Protein AF-A0A8H6GKC4-F1 (afdb_monomer)

Secondary structure (DSSP, 8-state):
---HHHHTSSSHHHHHHHHHHHHHHHHHHHHHHT---GGGTTHHHHTT-TTHHHHHHTSPPP--TTS---HHHHHHHHHHHHHTTHHHHHHHSS-GGGTTTTTPPPPHHHHHHHHHTTTTTPPPHHHHHHHHHHHHHT----SS--

Foldseek 3Di:
DPLVVLLQDLAVVSLVVSLVVLVVLQVVLCVVVVHHQPCPVVLVVLLADLLVLLVLVVDDFDAPPVRHDDPNSNSSSVSSNSSNSNNNSVVPSHNLLCCLLVVHDDDPVSVVVCVVSVSPNRDDNVLSVVSVVCVVVVHDDDSDDD

Radius of gyration: 17.41 Å; Cα contacts (8 Å, |Δi|>4): 158; chains: 1; bounding box: 44×29×44 Å

Nearest PDB structures (foldseek):
  6ijc-assembly1_B  TM=2.016E-01  e=7.537E+00  Roseovarius nubinhibens ISM

pLDDT: mean 94.36, std 6.92, range [46.81, 98.5]

InterPro domains:
  IPR010323 Protein of unknown function DUF924 [PF06041] (4-116)
  IPR011990 Tetratricopeptide-like helical domain superfamily [G3DSA:1.25.40.10] (1-122)
  IPR011990 Tetratricopeptide-like helical domain superfamily [SSF48452] (2-116)

Sequence (146 aa):
MWAAPFLHAEDLGSQEIGLELSNDLRQAVEEYMGTKDPHRESRDTTLKDDLLFIREVVKSPPKDDEGAISMAAWTYWWCMILDAHWPIIARFGRYPYRNAAFGRPSTKEEEKWLDDINHFSEASPEIAKRIQEDVEKSWWTPLEES

Organism: NCBI:txid100902

Mean predicted aligned error: 3.74 Å

Structure (mmCIF, N/CA/C/O backbone):
data_AF-A0A8H6GKC4-F1
#
_entry.id   AF-A0A8H6GKC4-F1
#
loop_
_atom_site.group_PDB
_atom_site.id
_atom_site.type_symbol
_atom_site.label_atom_id
_atom_site.label_alt_id
_atom_site.label_comp_id
_atom_site.label_asym_id
_atom_site.label_entity_id
_atom_site.label_seq_id
_atom_site.pdbx_PDB_ins_code
_atom_site.Cartn_x
_atom_site.Cartn_y
_atom_site.Cartn_z
_atom_site.occupancy
_atom_site.B_iso_or_equiv
_atom_site.auth_seq_id
_atom_site.auth_comp_id
_atom_site.auth_asym_id
_atom_site.auth_atom_id
_atom_site.pdbx_PDB_model_num
ATOM 1 N N . MET A 1 1 ? 0.931 -9.652 13.937 1.00 59.97 1 MET A N 1
ATOM 2 C CA . MET A 1 1 ? 0.368 -10.044 12.627 1.00 59.97 1 MET A CA 1
ATOM 3 C C . MET A 1 1 ? 1.402 -9.786 11.545 1.00 59.97 1 MET A C 1
ATOM 5 O O . MET A 1 1 ? 2.016 -8.730 11.577 1.00 59.97 1 MET A O 1
ATOM 9 N N . TRP A 1 2 ? 1.592 -10.724 10.615 1.00 82.06 2 TRP A N 1
ATOM 10 C CA . TRP A 1 2 ? 2.590 -10.648 9.538 1.00 82.06 2 TRP A CA 1
ATOM 11 C C . TRP A 1 2 ? 1.912 -10.522 8.158 1.00 82.06 2 TRP A C 1
ATOM 13 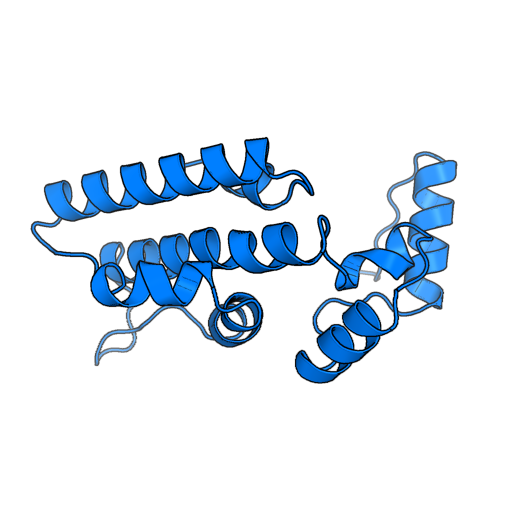O O . TRP A 1 2 ? 2.108 -11.368 7.297 1.00 82.06 2 TRP A O 1
ATOM 23 N N . ALA A 1 3 ? 1.069 -9.500 7.958 1.00 91.19 3 ALA A N 1
ATOM 24 C CA . ALA A 1 3 ? 0.313 -9.315 6.706 1.00 91.19 3 ALA A CA 1
ATOM 25 C C . ALA A 1 3 ? 1.116 -8.607 5.594 1.00 91.19 3 ALA A C 1
ATOM 27 O O . ALA A 1 3 ? 0.826 -8.772 4.412 1.00 91.19 3 ALA A O 1
ATOM 28 N N . ALA A 1 4 ? 2.150 -7.843 5.963 1.00 90.56 4 ALA A N 1
ATOM 29 C CA . ALA A 1 4 ? 2.913 -7.018 5.026 1.00 90.56 4 ALA A CA 1
ATOM 30 C C . ALA A 1 4 ? 3.539 -7.789 3.842 1.00 90.56 4 ALA A C 1
ATOM 32 O O . ALA A 1 4 ? 3.466 -7.275 2.730 1.00 90.56 4 ALA A O 1
ATOM 33 N N . PRO A 1 5 ? 4.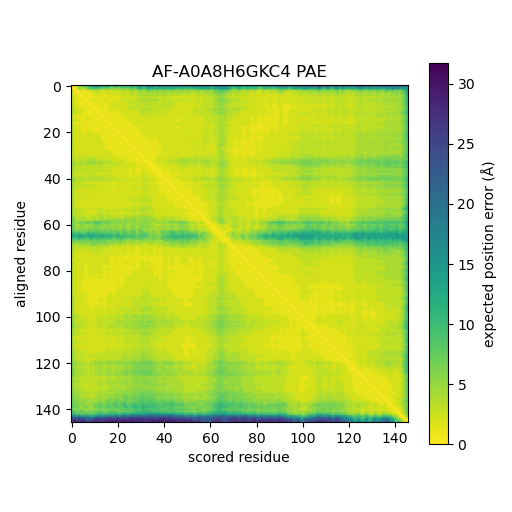108 -9.005 4.000 1.00 95.31 5 PRO A N 1
ATOM 34 C CA . PRO A 1 5 ? 4.653 -9.745 2.859 1.00 95.31 5 PRO A CA 1
ATOM 35 C C . PRO A 1 5 ? 3.611 -10.030 1.773 1.00 95.31 5 PRO A C 1
ATOM 37 O O . PRO A 1 5 ? 3.910 -9.875 0.593 1.00 95.31 5 PRO A O 1
ATOM 40 N N . PHE A 1 6 ? 2.387 -10.383 2.175 1.00 96.62 6 PHE A N 1
ATOM 41 C CA . PHE A 1 6 ? 1.289 -10.671 1.255 1.00 96.62 6 PHE A CA 1
ATOM 42 C C . PHE A 1 6 ? 0.838 -9.413 0.509 1.00 96.62 6 PHE A C 1
ATOM 44 O O . PHE A 1 6 ? 0.691 -9.429 -0.708 1.00 96.62 6 PHE A O 1
ATOM 51 N N . LEU A 1 7 ? 0.710 -8.291 1.220 1.00 93.31 7 LEU A N 1
ATOM 52 C CA . LEU A 1 7 ? 0.292 -7.029 0.610 1.00 93.31 7 LEU A CA 1
ATOM 53 C C . LEU A 1 7 ? 1.396 -6.354 -0.209 1.00 93.31 7 LEU A C 1
ATOM 55 O O . LEU A 1 7 ? 1.108 -5.529 -1.068 1.00 93.31 7 LEU A O 1
ATOM 59 N N . HIS A 1 8 ? 2.662 -6.712 -0.015 1.00 94.31 8 HIS A N 1
ATOM 60 C CA . HIS A 1 8 ? 3.758 -6.226 -0.855 1.00 94.31 8 HIS A CA 1
ATOM 61 C C . HIS A 1 8 ? 4.020 -7.090 -2.095 1.00 94.31 8 HIS A C 1
ATOM 63 O O . HIS A 1 8 ? 4.838 -6.684 -2.932 1.00 94.31 8 HIS A O 1
ATOM 69 N N . ALA A 1 9 ? 3.347 -8.238 -2.214 1.00 97.00 9 ALA A N 1
ATOM 70 C CA . ALA A 1 9 ? 3.359 -9.068 -3.408 1.00 97.00 9 ALA A CA 1
ATOM 71 C C . ALA A 1 9 ? 2.453 -8.470 -4.499 1.00 97.00 9 ALA A C 1
ATOM 73 O O . ALA A 1 9 ? 1.384 -7.926 -4.222 1.00 97.00 9 ALA A O 1
ATOM 74 N N . GLU A 1 10 ? 2.900 -8.560 -5.750 1.00 97.56 10 GLU A N 1
ATOM 75 C CA . GLU A 1 10 ? 2.196 -8.040 -6.929 1.00 97.56 10 GLU A CA 1
ATOM 76 C C . GLU A 1 10 ? 1.293 -9.124 -7.548 1.00 97.56 10 GLU A C 1
ATOM 78 O O . GLU A 1 10 ? 1.414 -9.460 -8.723 1.00 97.56 10 GLU A O 1
ATOM 83 N N . ASP A 1 11 ? 0.417 -9.721 -6.735 1.00 97.88 11 ASP A N 1
ATOM 84 C CA . ASP A 1 11 ? -0.559 -10.722 -7.173 1.00 97.88 11 ASP A CA 1
ATOM 85 C C . ASP A 1 11 ? -1.830 -10.689 -6.313 1.00 97.88 11 ASP A C 1
ATOM 87 O O . ASP A 1 11 ? -1.769 -10.436 -5.113 1.00 97.88 11 ASP A O 1
ATOM 91 N N . LEU A 1 12 ? -2.991 -10.955 -6.917 1.00 97.75 12 LEU A N 1
ATOM 92 C CA . LEU A 1 12 ? -4.277 -10.833 -6.221 1.00 97.75 12 LEU A CA 1
ATOM 93 C C . LEU A 1 12 ? -4.484 -11.876 -5.121 1.00 97.75 12 LEU A C 1
ATOM 95 O O . LEU A 1 12 ? -5.090 -11.546 -4.108 1.00 97.75 12 LEU A O 1
ATOM 99 N N . GLY A 1 13 ? -3.962 -13.095 -5.275 1.00 97.88 13 GLY A N 1
ATOM 100 C CA . GLY A 1 13 ? -4.151 -14.148 -4.273 1.00 97.88 13 GLY A CA 1
ATOM 101 C C . GLY A 1 13 ? -3.487 -13.790 -2.942 1.00 97.88 13 GLY A C 1
ATOM 102 O O . GLY A 1 13 ? -4.087 -13.931 -1.878 1.00 97.88 13 GLY A O 1
ATOM 103 N N . SER A 1 14 ? -2.275 -13.239 -2.992 1.00 97.75 14 SER A N 1
ATOM 104 C CA . SER A 1 14 ? -1.613 -12.685 -1.812 1.00 97.75 14 SER A CA 1
ATOM 105 C C . SER A 1 14 ? -2.383 -11.492 -1.244 1.00 97.75 14 SER A C 1
ATOM 107 O O . SER A 1 14 ? -2.540 -11.387 -0.028 1.00 97.75 14 SER A O 1
ATOM 109 N N . GLN A 1 15 ? -2.920 -10.611 -2.093 1.00 97.62 15 GLN A N 1
ATOM 110 C CA . GLN A 1 15 ? -3.709 -9.475 -1.612 1.00 97.62 15 GLN A CA 1
ATOM 111 C C . GLN A 1 15 ? -4.970 -9.928 -0.853 1.00 97.62 15 GLN A C 1
ATOM 113 O O . GLN A 1 15 ? -5.254 -9.382 0.211 1.00 97.62 15 GLN A O 1
ATOM 118 N N . GLU A 1 16 ? -5.676 -10.962 -1.328 1.00 97.62 16 GLU A N 1
ATOM 119 C CA . GLU A 1 16 ? -6.838 -11.554 -0.642 1.00 97.62 16 GLU A CA 1
ATOM 120 C C . GLU A 1 16 ? -6.469 -12.054 0.761 1.00 97.62 16 GLU A C 1
ATOM 122 O O . GLU A 1 16 ? -7.117 -11.677 1.738 1.00 97.62 16 GLU A O 1
ATOM 127 N N . ILE A 1 17 ? -5.365 -12.801 0.888 1.00 97.56 17 ILE A N 1
ATOM 128 C CA . ILE A 1 17 ? -4.853 -13.266 2.190 1.00 97.56 17 ILE A CA 1
ATOM 129 C C . ILE A 1 17 ? -4.567 -12.075 3.115 1.00 97.56 17 ILE A C 1
ATOM 131 O O . ILE A 1 17 ? -4.892 -12.099 4.302 1.00 97.56 17 ILE A O 1
ATOM 135 N N . GLY A 1 18 ? -3.968 -11.007 2.587 1.00 96.75 18 GLY A N 1
ATOM 136 C CA . GLY A 1 18 ? -3.696 -9.798 3.359 1.00 96.75 18 GLY A CA 1
ATOM 137 C C . GLY A 1 18 ? -4.965 -9.097 3.862 1.00 96.75 18 GLY A C 1
ATOM 138 O O . GLY A 1 18 ? -4.972 -8.625 5.001 1.00 96.75 18 GLY A O 1
ATOM 139 N N . LEU A 1 19 ? -6.038 -9.072 3.062 1.00 96.62 19 LEU A N 1
ATOM 140 C CA . LEU A 1 19 ? -7.349 -8.527 3.444 1.00 96.62 19 LEU A CA 1
ATOM 141 C C . LEU A 1 19 ? -8.069 -9.379 4.498 1.00 96.62 19 LEU A C 1
ATOM 143 O O . LEU A 1 19 ? -8.786 -8.835 5.342 1.00 96.62 19 LEU A O 1
ATOM 147 N N . GLU A 1 20 ? -7.915 -10.701 4.446 1.00 97.12 20 GLU A N 1
ATOM 148 C CA . GLU A 1 20 ? -8.449 -11.608 5.467 1.00 97.12 20 GLU A CA 1
ATOM 149 C C . GLU A 1 20 ? -7.726 -11.393 6.795 1.00 97.12 20 GLU A C 1
ATOM 151 O O . GLU A 1 20 ? -8.363 -11.117 7.812 1.00 97.12 20 GLU A O 1
ATOM 156 N N . LEU A 1 21 ? -6.390 -11.389 6.764 1.00 96.88 21 LEU A N 1
ATOM 157 C CA . LEU A 1 21 ? -5.570 -11.116 7.940 1.00 96.88 21 LEU A CA 1
ATOM 158 C C . LEU A 1 21 ? -5.892 -9.737 8.533 1.00 96.88 21 LEU A C 1
ATOM 160 O O . LEU A 1 21 ? -6.084 -9.627 9.742 1.00 96.88 21 LEU A O 1
ATOM 164 N N . SER A 1 22 ? -5.995 -8.679 7.718 1.00 95.81 22 SER A N 1
ATOM 165 C CA . SER A 1 22 ? -6.343 -7.344 8.227 1.00 95.81 22 SER A CA 1
ATOM 166 C C . SER A 1 22 ? -7.695 -7.357 8.952 1.00 95.81 22 SER A C 1
ATOM 168 O O . SER A 1 22 ? -7.823 -6.783 10.035 1.00 95.81 22 SER A O 1
ATOM 170 N N . ASN A 1 23 ? -8.691 -8.062 8.410 1.00 96.25 23 ASN A N 1
ATOM 171 C CA . ASN A 1 23 ? -10.008 -8.175 9.021 1.00 96.25 23 ASN A CA 1
ATOM 172 C C . ASN A 1 23 ? -9.995 -8.999 10.321 1.00 96.25 23 ASN A C 1
ATOM 174 O O . ASN A 1 23 ? -10.643 -8.586 11.285 1.00 96.25 23 ASN A O 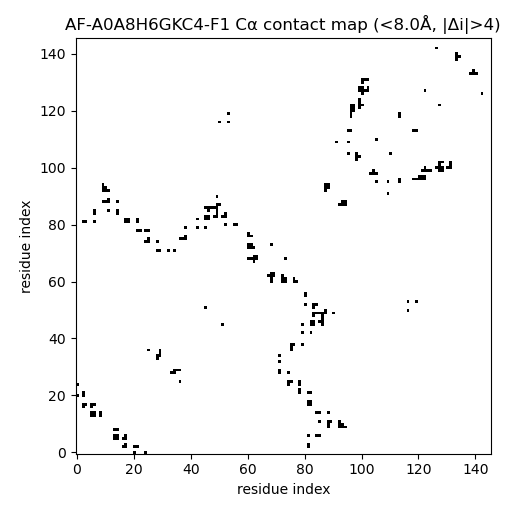1
ATOM 178 N N . ASP A 1 24 ? -9.235 -10.092 10.389 1.00 97.06 24 ASP A N 1
ATOM 179 C CA . ASP A 1 24 ? -9.085 -10.894 11.610 1.00 97.06 24 ASP A CA 1
ATOM 180 C C . ASP A 1 24 ? -8.469 -10.072 12.749 1.00 97.06 24 ASP A C 1
ATOM 182 O O . ASP A 1 24 ? -8.933 -10.121 13.890 1.00 97.06 24 ASP A O 1
ATOM 186 N N . LEU A 1 25 ? -7.456 -9.248 12.448 1.00 96.56 25 LEU A N 1
ATOM 187 C CA . LEU A 1 25 ? -6.860 -8.358 13.447 1.00 96.56 25 LEU A CA 1
ATOM 188 C C . LEU A 1 25 ? -7.836 -7.284 13.915 1.00 96.56 25 LEU A C 1
ATOM 190 O O . LEU A 1 25 ? -7.892 -7.013 15.114 1.00 96.56 25 LEU A O 1
ATOM 194 N N . ARG A 1 26 ? -8.603 -6.681 12.994 1.00 96.69 26 ARG A N 1
ATOM 195 C CA . ARG A 1 26 ? -9.656 -5.723 13.362 1.00 96.69 26 ARG A CA 1
ATOM 196 C C . ARG A 1 26 ? -10.619 -6.363 14.356 1.00 96.69 26 ARG A C 1
ATOM 198 O O . ARG A 1 26 ? -10.818 -5.795 15.421 1.00 96.69 26 ARG A O 1
ATOM 205 N N . GLN A 1 27 ? -11.150 -7.548 14.045 1.00 97.44 27 GLN A N 1
ATOM 206 C CA . GLN A 1 27 ? -12.094 -8.255 14.919 1.00 97.44 27 GLN A CA 1
ATOM 207 C C . GLN A 1 27 ? -11.485 -8.555 16.294 1.00 97.44 27 GLN A C 1
ATOM 209 O O . GLN A 1 27 ? -12.086 -8.222 17.312 1.00 97.44 27 GLN A O 1
ATOM 214 N N . AL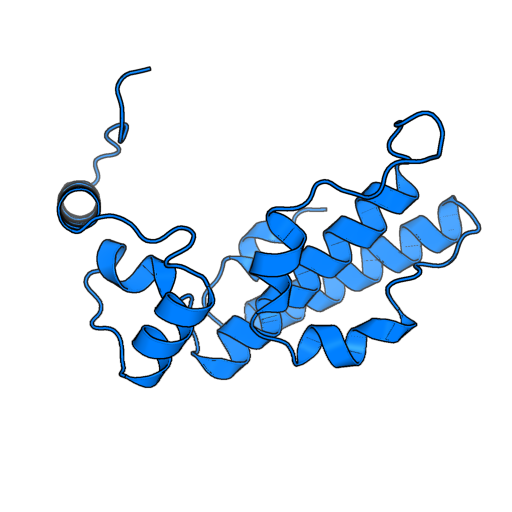A A 1 28 ? -10.258 -9.080 16.338 1.00 97.44 28 ALA A N 1
ATOM 215 C CA . ALA A 1 28 ? -9.580 -9.376 17.599 1.00 97.44 28 ALA A CA 1
ATOM 216 C C . ALA A 1 28 ? -9.379 -8.124 18.474 1.00 97.44 28 ALA A C 1
ATOM 218 O O . ALA A 1 28 ? -9.534 -8.181 19.695 1.00 97.44 28 ALA A O 1
ATOM 219 N N . VAL A 1 29 ? -9.041 -6.981 17.867 1.00 97.06 29 VAL A N 1
ATOM 220 C CA . VAL A 1 29 ? -8.878 -5.717 18.599 1.00 97.06 29 VAL A CA 1
ATOM 221 C C . VAL A 1 29 ? -10.218 -5.140 19.045 1.00 97.06 29 VAL A C 1
ATOM 223 O O . VAL A 1 29 ? -10.311 -4.657 20.173 1.00 97.06 29 VAL A O 1
ATOM 226 N N . GLU A 1 30 ? -11.254 -5.213 18.212 1.00 97.62 30 GLU A N 1
ATOM 227 C CA . GLU A 1 30 ? -12.610 -4.789 18.576 1.00 97.62 30 GLU A CA 1
ATOM 228 C C . GLU A 1 30 ? -13.123 -5.559 19.797 1.00 97.62 30 GLU A C 1
ATOM 230 O O . GLU A 1 30 ? -13.599 -4.948 20.756 1.00 97.62 30 GLU A O 1
ATOM 235 N N . GLU A 1 31 ? -12.947 -6.882 19.799 1.00 98.00 31 GLU A N 1
ATOM 236 C CA . GLU A 1 31 ? -13.313 -7.760 20.912 1.00 98.00 31 GLU A CA 1
ATOM 237 C C . GLU A 1 31 ? -12.507 -7.456 22.177 1.00 98.00 31 GLU A C 1
ATOM 239 O O . GLU A 1 31 ? -13.082 -7.291 23.253 1.00 98.00 31 GLU A O 1
ATOM 244 N N . TYR A 1 32 ? -11.181 -7.343 22.060 1.00 97.25 32 TYR A N 1
ATOM 245 C CA . TYR A 1 32 ? -10.301 -7.112 23.207 1.00 97.25 32 TYR A CA 1
ATOM 246 C C . TYR A 1 32 ? -10.511 -5.733 23.846 1.00 97.25 32 TYR A C 1
ATOM 248 O O . TYR A 1 32 ? -10.471 -5.595 25.068 1.00 97.25 32 TYR A O 1
ATOM 256 N N . MET A 1 33 ? -10.735 -4.705 23.026 1.00 95.75 33 MET A N 1
ATOM 257 C CA . MET A 1 33 ? -10.863 -3.320 23.486 1.00 95.75 33 MET A CA 1
ATOM 258 C C . MET A 1 33 ? -12.309 -2.909 23.776 1.00 95.75 33 MET A C 1
ATOM 260 O O . MET A 1 33 ? -12.519 -1.840 24.346 1.00 95.75 33 MET A O 1
ATOM 264 N N . GLY A 1 34 ? -13.304 -3.693 23.350 1.00 96.19 34 GLY A N 1
ATOM 265 C CA . GLY A 1 34 ? -14.716 -3.305 23.418 1.00 96.19 34 GLY A CA 1
ATOM 266 C C . GLY A 1 34 ? -15.037 -2.069 22.570 1.00 96.19 34 GLY A C 1
ATOM 267 O O . GLY A 1 34 ? -15.899 -1.271 22.934 1.00 96.19 34 GLY A O 1
ATOM 268 N N . THR A 1 35 ? -14.315 -1.876 21.464 1.00 95.81 35 THR A N 1
ATOM 269 C CA . THR A 1 35 ? -14.492 -0.740 20.541 1.00 95.81 35 THR A CA 1
ATOM 270 C C . THR A 1 35 ? -14.872 -1.247 19.157 1.00 95.81 35 THR A C 1
ATOM 272 O O . THR A 1 35 ? -14.830 -2.445 18.902 1.00 95.81 35 THR A O 1
ATOM 275 N N . LYS A 1 36 ? -15.253 -0.339 18.258 1.00 96.50 36 LYS A N 1
ATOM 276 C CA . LYS A 1 36 ? -15.514 -0.664 16.857 1.00 96.50 36 LYS A CA 1
ATOM 277 C C . LYS A 1 36 ? -14.561 0.119 15.973 1.00 96.50 36 LYS A C 1
ATOM 279 O O . LYS A 1 36 ? -14.333 1.303 16.216 1.00 96.50 36 LYS A O 1
ATOM 284 N N . ASP A 1 37 ? -14.029 -0.537 14.959 1.00 97.00 37 ASP A N 1
ATOM 285 C CA . ASP A 1 37 ? -13.162 0.089 13.981 1.00 97.00 37 ASP A CA 1
ATOM 286 C C . ASP A 1 37 ? -13.947 1.131 13.158 1.00 97.00 37 ASP A C 1
ATOM 288 O O . ASP A 1 37 ? -14.883 0.766 12.432 1.00 97.00 37 ASP A O 1
ATOM 292 N N . PRO A 1 38 ? -13.574 2.425 13.232 1.00 95.19 38 PRO A N 1
ATOM 293 C CA . PRO A 1 38 ? -14.271 3.486 12.511 1.00 95.19 38 PRO A CA 1
ATOM 294 C C . PRO A 1 38 ? -14.121 3.364 10.989 1.00 95.19 38 PRO A C 1
ATOM 296 O O . PRO A 1 38 ? -14.948 3.888 10.247 1.00 95.19 38 PRO A O 1
ATOM 299 N N . HIS A 1 39 ? -13.105 2.650 10.495 1.00 96.38 39 HIS A N 1
ATOM 300 C CA . HIS A 1 39 ? -12.867 2.488 9.062 1.00 96.38 39 HIS A CA 1
ATOM 301 C C . HIS A 1 39 ? -13.739 1.405 8.416 1.00 96.38 39 HIS A C 1
ATOM 303 O O . HIS A 1 39 ? -13.728 1.277 7.190 1.00 96.38 39 HIS A O 1
ATOM 309 N N . ARG A 1 40 ? -14.536 0.649 9.190 1.00 95.25 40 ARG A N 1
ATOM 310 C CA . ARG A 1 40 ? -15.458 -0.356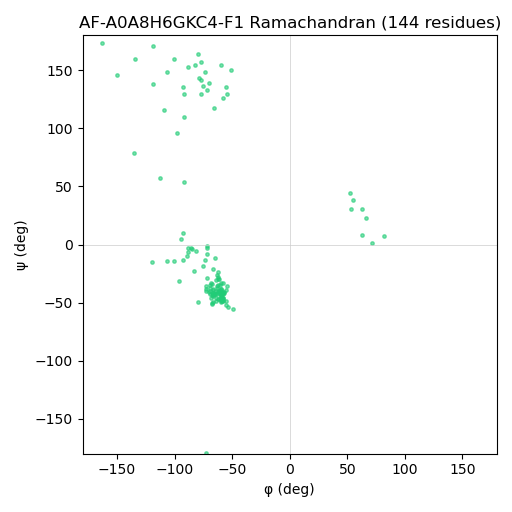 8.631 1.00 95.25 40 ARG A CA 1
ATOM 311 C C . ARG A 1 40 ? -16.473 0.253 7.671 1.00 95.25 40 ARG A C 1
ATOM 313 O O . ARG A 1 40 ? -16.748 -0.340 6.634 1.00 95.25 40 ARG A O 1
ATOM 320 N N . GLU A 1 41 ? -17.008 1.426 8.001 1.00 95.12 41 GLU A N 1
ATOM 321 C CA . GLU A 1 41 ? -18.019 2.104 7.179 1.00 95.12 41 GLU A CA 1
ATOM 322 C C . GLU A 1 41 ? -17.445 2.587 5.844 1.00 95.12 41 GLU A C 1
ATOM 324 O O . GLU A 1 41 ? -18.121 2.535 4.820 1.00 95.12 41 GLU A O 1
ATOM 329 N N . SER A 1 42 ? -16.174 2.998 5.835 1.00 95.50 42 SER A N 1
ATOM 330 C CA . SER A 1 42 ? -15.483 3.456 4.630 1.00 95.50 42 SER A CA 1
ATOM 331 C C . SER A 1 42 ? -14.794 2.336 3.848 1.00 95.50 42 SER A C 1
ATOM 333 O O . SER A 1 42 ? -14.235 2.614 2.790 1.00 95.50 42 SER A O 1
ATOM 335 N N . ARG A 1 43 ? -14.807 1.084 4.332 1.00 96.38 43 ARG A N 1
ATOM 336 C CA . ARG A 1 43 ? -13.975 0.003 3.775 1.00 96.38 43 ARG A CA 1
ATOM 337 C C . ARG A 1 43 ? -14.277 -0.297 2.308 1.00 96.38 43 ARG A C 1
ATOM 339 O O . ARG A 1 43 ? -13.350 -0.498 1.535 1.00 96.38 43 ARG A O 1
ATOM 346 N N . ASP A 1 44 ? -15.548 -0.288 1.909 1.00 97.19 44 ASP A N 1
ATOM 347 C CA . ASP A 1 44 ? -15.927 -0.514 0.504 1.00 97.19 44 ASP A CA 1
ATOM 348 C C . ASP A 1 44 ? -15.381 0.586 -0.424 1.00 97.19 44 ASP A C 1
ATOM 350 O O . ASP A 1 44 ? -14.945 0.304 -1.538 1.00 97.19 44 ASP A O 1
ATOM 354 N N . THR A 1 45 ? -15.326 1.831 0.059 1.00 97.38 45 THR A N 1
ATOM 355 C CA . THR A 1 45 ? -14.670 2.940 -0.647 1.00 97.38 45 THR A CA 1
ATOM 356 C C . THR A 1 45 ? -13.154 2.753 -0.672 1.00 97.38 45 THR A C 1
ATOM 358 O O . THR A 1 45 ? -12.535 2.944 -1.714 1.00 97.38 45 THR A O 1
ATOM 361 N N . THR A 1 46 ? -12.549 2.333 0.445 1.00 97.62 46 THR A N 1
ATO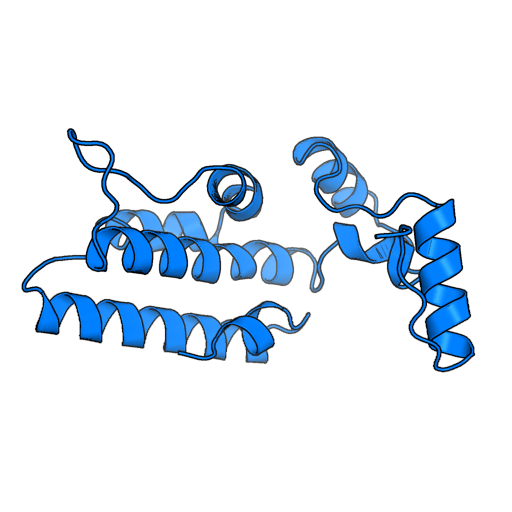M 362 C CA . THR A 1 46 ? -11.107 2.062 0.527 1.00 97.62 46 THR A CA 1
ATOM 363 C C . THR A 1 46 ? -10.657 1.021 -0.489 1.00 97.62 46 THR A C 1
ATOM 365 O O . THR A 1 46 ? -9.645 1.221 -1.147 1.00 97.62 46 THR A O 1
ATOM 368 N N . LEU A 1 47 ? -11.435 -0.043 -0.687 1.00 97.88 47 LEU A N 1
ATOM 369 C CA . LEU A 1 47 ? -11.117 -1.110 -1.642 1.00 97.88 47 LEU A CA 1
ATOM 370 C C . LEU A 1 47 ? -11.273 -0.697 -3.119 1.00 97.88 47 LEU A C 1
ATOM 372 O O . LEU A 1 47 ? -11.008 -1.507 -4.006 1.00 97.88 47 LEU A O 1
ATOM 376 N N . LYS A 1 48 ? -11.700 0.542 -3.394 1.00 98.31 48 LYS A N 1
ATOM 377 C CA . LYS A 1 48 ? -11.905 1.095 -4.744 1.00 98.31 48 LYS A CA 1
ATOM 378 C C . LYS A 1 48 ? -11.046 2.328 -5.041 1.00 98.31 48 LYS A C 1
ATOM 380 O O . LYS A 1 48 ? -10.957 2.711 -6.201 1.00 98.31 48 LYS A O 1
ATOM 385 N N . ASP A 1 49 ? -10.454 2.956 -4.024 1.00 98.31 49 ASP A N 1
ATOM 386 C CA . ASP A 1 49 ? -9.665 4.191 -4.146 1.00 98.31 49 ASP A CA 1
ATOM 387 C C . ASP A 1 49 ? -8.164 3.857 -4.210 1.00 98.31 49 ASP A C 1
ATOM 389 O O . ASP A 1 49 ? -7.504 3.691 -3.184 1.00 98.31 49 ASP A O 1
ATOM 393 N N . ASP A 1 50 ? -7.614 3.766 -5.424 1.00 97.75 50 ASP A N 1
ATOM 394 C CA . ASP A 1 50 ? -6.199 3.457 -5.679 1.00 97.75 50 ASP A CA 1
ATOM 395 C C . ASP A 1 50 ? -5.227 4.596 -5.320 1.00 97.75 50 ASP A C 1
ATOM 397 O O . ASP A 1 50 ? -4.012 4.416 -5.395 1.00 97.75 50 ASP A O 1
ATOM 401 N N . LEU A 1 51 ? -5.732 5.754 -4.884 1.00 97.62 51 LEU A N 1
ATOM 402 C CA . LEU A 1 51 ? -4.923 6.863 -4.366 1.00 97.62 51 LEU A CA 1
ATOM 403 C C . LEU A 1 51 ? -4.911 6.908 -2.832 1.00 97.62 51 LEU A C 1
ATOM 405 O O . LEU A 1 51 ? -4.076 7.599 -2.237 1.00 97.62 51 LEU A O 1
ATOM 409 N N . LEU A 1 52 ? -5.818 6.178 -2.174 1.00 97.38 52 LEU A N 1
ATOM 410 C CA . LEU A 1 52 ? -6.011 6.256 -0.728 1.00 97.38 52 LEU A CA 1
ATOM 411 C C . LEU A 1 52 ? -4.747 5.890 0.038 1.00 97.38 52 LEU A C 1
ATOM 413 O O . LEU A 1 52 ? -4.398 6.593 0.985 1.00 97.38 52 LEU A O 1
ATOM 417 N N . PHE A 1 53 ? -4.055 4.827 -0.379 1.00 95.88 53 PHE A N 1
ATOM 418 C CA . PHE A 1 53 ? -2.844 4.368 0.295 1.00 95.88 53 PHE A CA 1
ATOM 419 C C . PHE A 1 53 ? -1.833 5.505 0.438 1.00 95.88 53 PHE A C 1
ATOM 421 O O . PHE A 1 53 ? -1.443 5.830 1.555 1.00 95.88 53 PHE A O 1
ATOM 428 N N . ILE A 1 54 ? -1.476 6.166 -0.667 1.00 95.06 54 ILE A N 1
ATOM 429 C CA . ILE A 1 54 ? -0.490 7.249 -0.659 1.00 95.06 54 ILE A CA 1
ATOM 430 C C . ILE A 1 54 ? -1.019 8.435 0.155 1.00 95.06 54 ILE A C 1
ATOM 432 O O . ILE A 1 54 ? -0.289 8.988 0.975 1.00 95.06 54 ILE A O 1
ATOM 436 N N . ARG A 1 55 ? -2.302 8.794 -0.003 1.00 94.69 55 ARG A N 1
ATOM 437 C CA . ARG A 1 55 ? -2.932 9.903 0.734 1.00 94.69 55 ARG A CA 1
ATOM 438 C C . ARG A 1 55 ? -2.897 9.705 2.250 1.00 94.69 55 ARG A C 1
ATOM 440 O O . ARG A 1 55 ? -2.751 10.685 2.979 1.00 94.69 55 ARG A O 1
ATOM 447 N N . GLU A 1 56 ? -3.083 8.478 2.729 1.00 95.06 56 GLU A N 1
ATOM 448 C CA . GLU A 1 56 ? -3.184 8.184 4.159 1.00 95.06 56 GLU A CA 1
ATOM 449 C C . GLU A 1 56 ? -1.861 7.728 4.786 1.00 95.06 56 GLU A C 1
ATOM 451 O O . GLU A 1 56 ? -1.629 8.040 5.948 1.00 95.06 56 GLU A O 1
ATOM 456 N N . VAL A 1 57 ? -0.971 7.047 4.053 1.00 92.19 57 VAL A N 1
ATOM 457 C CA . VAL A 1 57 ? 0.299 6.529 4.602 1.00 92.19 57 VAL A CA 1
ATOM 458 C C . VAL A 1 57 ? 1.314 7.636 4.890 1.00 92.19 57 VAL A C 1
ATOM 460 O O . VAL A 1 57 ? 2.130 7.507 5.797 1.00 92.19 57 VAL A O 1
ATOM 463 N N . VAL A 1 58 ? 1.254 8.747 4.147 1.00 91.25 58 VAL A N 1
ATOM 464 C CA . VAL A 1 58 ? 2.072 9.943 4.422 1.00 91.25 58 VAL A CA 1
ATOM 465 C C . VAL A 1 58 ? 1.583 10.711 5.650 1.00 91.25 58 VAL A C 1
ATOM 467 O O . VAL A 1 58 ? 2.282 11.590 6.155 1.00 91.25 58 VAL A O 1
ATOM 470 N N . LYS A 1 59 ? 0.379 10.396 6.136 1.00 90.19 59 LYS A N 1
ATOM 471 C CA . LYS A 1 59 ? -0.129 10.890 7.412 1.00 90.19 59 LYS A CA 1
ATOM 472 C C . LYS A 1 59 ? 0.306 9.930 8.518 1.00 90.19 59 LYS A C 1
ATOM 474 O O . LYS A 1 59 ? 0.477 8.735 8.307 1.00 90.19 59 LYS A O 1
ATOM 479 N N . SER A 1 60 ? 0.441 10.450 9.730 1.00 84.00 60 SER A N 1
ATOM 480 C CA . SER A 1 60 ? 0.621 9.606 10.913 1.00 84.00 60 SER A CA 1
ATOM 481 C C . SER A 1 60 ? -0.712 8.971 11.341 1.00 84.00 60 SER A C 1
ATOM 483 O O . SER A 1 60 ? -1.767 9.548 11.059 1.00 84.00 60 SER A O 1
ATOM 485 N N . PRO A 1 61 ? -0.683 7.844 12.082 1.00 90.38 61 PRO A N 1
ATOM 486 C CA . PRO A 1 61 ? -1.873 7.301 12.727 1.00 90.38 61 PRO A CA 1
ATOM 487 C C . PRO A 1 61 ? -2.609 8.372 13.555 1.00 90.38 61 PRO A C 1
ATOM 489 O O . PRO A 1 61 ? -1.948 9.268 14.099 1.00 90.38 61 PRO A O 1
ATOM 492 N N . PRO A 1 62 ? -3.945 8.275 13.698 1.00 89.44 62 PRO A N 1
ATOM 493 C CA . PRO A 1 62 ? -4.724 9.211 14.498 1.00 89.44 62 PRO A CA 1
ATOM 494 C C . PRO A 1 62 ? -4.204 9.295 15.935 1.00 89.44 62 PRO A C 1
ATOM 496 O O . PRO A 1 62 ? -3.923 8.273 16.567 1.00 89.44 62 PRO A O 1
ATOM 499 N N . LYS A 1 63 ? -4.094 10.527 16.434 1.00 90.69 63 LYS A N 1
ATOM 500 C CA . LYS A 1 63 ? -3.718 10.847 17.812 1.00 90.69 63 LYS A CA 1
ATOM 501 C C . LYS A 1 63 ? -4.947 11.338 18.573 1.00 90.69 63 LYS A C 1
ATOM 503 O O . LYS A 1 63 ? -5.828 11.933 17.954 1.00 90.69 63 LYS A O 1
ATOM 508 N N . ASP A 1 64 ? -5.002 11.081 19.872 1.00 85.88 64 ASP A N 1
ATOM 509 C CA . ASP A 1 64 ? -5.988 11.693 20.767 1.00 85.88 64 ASP A CA 1
ATOM 510 C C . ASP A 1 64 ? -5.680 13.180 21.029 1.00 85.88 64 ASP A C 1
ATOM 512 O O . ASP A 1 64 ? -4.726 13.743 20.477 1.00 85.88 64 ASP A O 1
ATOM 516 N N . ASP A 1 65 ? -6.517 13.823 21.846 1.00 84.06 65 ASP A N 1
ATOM 517 C CA . ASP A 1 65 ? -6.426 15.253 22.162 1.00 84.06 65 ASP A CA 1
ATOM 518 C C . ASP A 1 65 ? -5.113 15.604 22.888 1.00 84.06 65 ASP A C 1
ATOM 520 O O . ASP A 1 65 ? -4.602 16.722 22.770 1.00 84.06 65 ASP A O 1
ATOM 524 N N . GLU A 1 66 ? -4.517 14.638 23.589 1.00 85.88 66 GLU A N 1
ATOM 525 C CA . GLU A 1 66 ? -3.212 14.741 24.240 1.00 85.88 66 GLU A CA 1
ATOM 526 C C . GLU A 1 66 ? -2.035 14.405 23.305 1.00 85.88 66 GLU A C 1
ATOM 528 O O . GLU A 1 66 ? -0.867 14.525 23.689 1.00 85.88 66 GLU A O 1
ATOM 533 N N . GLY A 1 67 ? -2.311 14.013 22.060 1.00 86.69 67 GLY A N 1
ATOM 534 C CA . GLY A 1 67 ? -1.307 13.670 21.058 1.00 86.69 67 GLY A CA 1
ATOM 535 C C . GLY A 1 67 ? -0.755 12.245 21.174 1.00 86.69 67 GLY A C 1
ATOM 536 O O . GLY A 1 67 ? 0.196 11.907 20.455 1.00 86.69 67 GLY A O 1
ATOM 537 N N . ALA A 1 68 ? -1.315 11.411 22.049 1.00 89.62 68 ALA A N 1
ATOM 538 C CA . ALA A 1 68 ? -0.966 10.009 22.196 1.00 89.62 68 ALA A CA 1
ATOM 539 C C . ALA A 1 68 ? -1.690 9.143 21.153 1.00 89.62 68 ALA A C 1
ATOM 541 O O . ALA A 1 68 ? -2.725 9.494 20.593 1.00 89.62 68 ALA A O 1
ATOM 542 N N . ILE A 1 69 ? -1.091 7.995 20.839 1.00 91.94 69 ILE A N 1
ATOM 543 C CA . ILE A 1 69 ? -1.652 7.028 19.897 1.00 91.94 69 ILE A CA 1
ATOM 544 C C . ILE A 1 69 ? -2.109 5.822 20.706 1.00 91.94 69 ILE A C 1
ATOM 546 O O . ILE A 1 69 ? -1.288 5.115 21.296 1.00 91.94 69 ILE A O 1
ATOM 550 N N . SER A 1 70 ? -3.415 5.561 20.713 1.00 92.94 70 SER A N 1
ATOM 551 C CA . SER A 1 70 ? -3.932 4.334 21.312 1.00 92.94 70 SER A CA 1
ATOM 552 C C . SER A 1 70 ? -3.630 3.129 20.419 1.00 92.94 70 SER A C 1
ATOM 554 O O . SER A 1 70 ? -3.612 3.222 19.190 1.00 92.94 70 SER A O 1
ATOM 556 N N . MET A 1 71 ? -3.439 1.964 21.039 1.00 93.31 71 MET A N 1
ATOM 557 C CA . MET A 1 71 ? -3.222 0.703 20.322 1.00 93.31 71 MET A CA 1
ATOM 558 C C . MET A 1 71 ? -4.369 0.413 19.334 1.00 93.31 71 MET A C 1
ATOM 560 O O . MET A 1 71 ? -4.114 -0.011 18.206 1.00 93.31 71 MET A O 1
ATOM 564 N N . ALA A 1 72 ? -5.618 0.709 19.716 1.00 94.88 72 ALA A N 1
ATOM 565 C CA . ALA A 1 72 ? -6.784 0.501 18.860 1.00 94.88 72 ALA A CA 1
ATOM 566 C C . ALA A 1 72 ? -6.768 1.442 17.649 1.00 94.88 72 ALA A C 1
ATOM 568 O O . ALA A 1 72 ? -6.843 0.973 16.516 1.00 94.88 72 ALA A O 1
ATOM 569 N N . ALA A 1 73 ? -6.582 2.749 17.873 1.00 94.56 73 ALA A N 1
ATOM 570 C CA . ALA A 1 73 ? -6.531 3.737 16.795 1.00 94.56 73 ALA A CA 1
ATOM 571 C C . ALA A 1 73 ? -5.395 3.442 15.806 1.00 94.56 73 ALA A C 1
ATOM 573 O O . ALA A 1 73 ? -5.608 3.477 14.594 1.00 94.56 73 ALA A O 1
ATOM 574 N N . TRP A 1 74 ? -4.215 3.079 16.318 1.00 95.38 74 TRP A N 1
ATOM 575 C CA . TRP A 1 74 ? -3.094 2.655 15.485 1.00 95.38 74 TRP A CA 1
ATOM 576 C C . TRP A 1 74 ? -3.444 1.433 14.640 1.00 95.38 74 TRP A C 1
ATOM 578 O O . TRP A 1 74 ? -3.221 1.437 13.432 1.00 95.38 74 TRP A O 1
ATOM 588 N N . THR A 1 75 ? -4.022 0.401 15.259 1.00 96.19 75 THR A N 1
ATOM 589 C CA . THR A 1 75 ? -4.329 -0.857 14.570 1.00 96.19 75 THR A CA 1
ATOM 590 C C . THR A 1 75 ? -5.401 -0.673 13.502 1.00 96.19 75 THR A C 1
ATOM 592 O O . THR A 1 75 ? -5.269 -1.211 12.406 1.00 96.19 75 THR A O 1
ATOM 595 N N . TYR A 1 76 ? -6.443 0.107 13.785 1.00 96.62 76 TYR A N 1
ATOM 596 C CA . TYR A 1 76 ? -7.527 0.381 12.844 1.00 96.62 76 TYR A CA 1
ATOM 597 C C . TYR A 1 76 ? -7.060 1.187 11.635 1.00 96.62 76 TYR A C 1
ATOM 599 O O . TYR A 1 76 ? -7.381 0.824 10.497 1.00 96.62 76 TYR A O 1
ATOM 607 N N . TRP A 1 77 ? -6.254 2.226 11.867 1.00 96.69 77 TRP A N 1
ATOM 608 C CA . TRP A 1 77 ? -5.606 2.976 10.795 1.00 96.69 77 TRP A CA 1
ATOM 609 C C . TRP A 1 77 ? -4.683 2.070 9.982 1.00 96.69 77 TRP A C 1
ATOM 611 O O . TRP A 1 77 ? -4.779 2.033 8.759 1.00 96.69 77 TRP A O 1
ATOM 621 N N . TRP A 1 78 ? -3.853 1.267 10.651 1.00 95.69 78 TRP A N 1
ATOM 622 C CA . TRP A 1 78 ? -2.934 0.353 9.982 1.00 95.69 78 TRP A CA 1
ATOM 623 C C . TRP A 1 78 ? -3.672 -0.659 9.109 1.00 95.69 78 TRP A C 1
ATOM 625 O O . TRP A 1 78 ? -3.338 -0.817 7.942 1.00 95.69 78 TRP A O 1
ATOM 635 N N . CYS A 1 79 ? -4.729 -1.294 9.614 1.00 96.88 79 CYS A N 1
ATOM 636 C CA . CYS A 1 79 ? -5.525 -2.220 8.813 1.00 96.88 79 CYS A CA 1
ATOM 637 C C . CYS A 1 79 ? -6.192 -1.518 7.616 1.00 96.88 79 CYS A C 1
ATOM 639 O O . CYS A 1 79 ? -6.407 -2.150 6.587 1.00 96.88 79 CYS A O 1
ATOM 641 N N . MET A 1 80 ? -6.512 -0.220 7.714 1.00 97.38 80 MET A N 1
ATOM 642 C CA . MET A 1 80 ? -7.036 0.557 6.582 1.00 97.38 80 MET A CA 1
ATOM 643 C C . MET A 1 80 ? -5.944 0.795 5.534 1.00 97.38 80 MET A C 1
ATOM 645 O O . MET A 1 80 ? -6.203 0.609 4.348 1.00 97.38 80 MET A O 1
ATOM 649 N N . ILE A 1 81 ? -4.718 1.100 5.964 1.00 96.62 81 I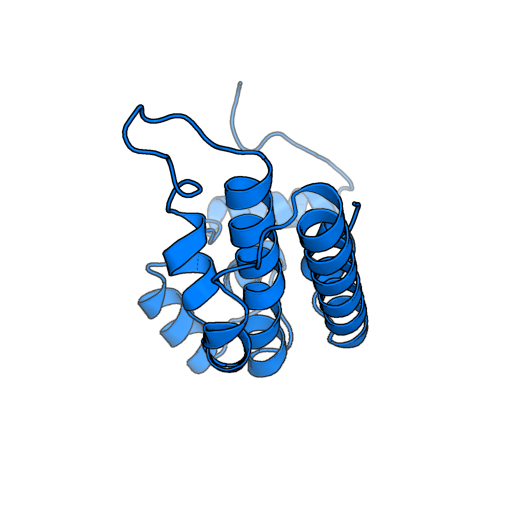LE A N 1
ATOM 650 C CA . ILE A 1 81 ? -3.550 1.174 5.078 1.00 96.62 81 ILE A CA 1
ATOM 651 C C . ILE A 1 81 ? -3.317 -0.169 4.376 1.00 96.62 81 ILE A C 1
ATOM 653 O O . ILE A 1 81 ? -3.058 -0.196 3.175 1.00 96.62 81 ILE A O 1
ATOM 657 N N . LEU A 1 82 ? -3.450 -1.284 5.099 1.00 96.38 82 LEU A N 1
ATOM 658 C CA . LEU A 1 82 ? -3.360 -2.629 4.530 1.00 96.38 82 LEU A CA 1
ATOM 659 C C . LEU A 1 82 ? -4.431 -2.855 3.449 1.00 96.38 82 LEU A C 1
ATOM 661 O O . LEU A 1 82 ? -4.087 -3.240 2.335 1.00 96.38 82 LEU A O 1
ATOM 665 N N . ASP A 1 83 ? -5.697 -2.532 3.731 1.00 97.44 83 ASP A N 1
ATOM 666 C CA . ASP A 1 83 ? -6.786 -2.646 2.750 1.00 97.44 83 ASP A CA 1
ATOM 667 C C . ASP A 1 83 ? -6.538 -1.778 1.494 1.00 97.44 83 ASP A C 1
ATOM 669 O O . ASP A 1 83 ? -6.895 -2.168 0.384 1.00 97.44 83 ASP A O 1
ATOM 673 N N . ALA A 1 84 ? -5.879 -0.624 1.643 1.00 97.56 84 ALA A N 1
ATOM 674 C CA . ALA A 1 84 ? -5.612 0.322 0.558 1.00 97.56 84 ALA A CA 1
ATOM 675 C C . ALA A 1 84 ? -4.552 -0.141 -0.466 1.00 97.56 84 ALA A C 1
ATOM 677 O O . ALA A 1 84 ? -4.393 0.500 -1.504 1.00 97.56 84 ALA A O 1
ATOM 678 N N . HIS A 1 85 ? -3.846 -1.249 -0.215 1.00 97.56 85 HIS A N 1
ATOM 679 C CA . HIS A 1 85 ? -2.942 -1.857 -1.202 1.00 97.56 85 HIS A CA 1
ATOM 680 C C . HIS A 1 85 ? -3.715 -2.542 -2.340 1.00 97.56 85 HIS A C 1
ATOM 682 O O . HIS A 1 85 ? -3.314 -2.461 -3.505 1.00 97.56 85 HIS A O 1
ATOM 688 N N . TRP A 1 86 ? -4.860 -3.155 -2.008 1.00 98.06 86 TRP A N 1
ATOM 689 C CA . TRP A 1 86 ? -5.716 -3.889 -2.941 1.00 98.06 86 TRP A CA 1
ATOM 690 C C . TRP A 1 86 ? -6.049 -3.115 -4.225 1.00 98.06 86 TRP A C 1
ATOM 692 O O . TRP A 1 86 ? -5.771 -3.647 -5.299 1.00 98.06 86 TRP A O 1
ATOM 702 N N . PRO A 1 87 ? -6.618 -1.890 -4.182 1.00 98.38 87 PRO A N 1
ATOM 703 C CA . PRO A 1 87 ? -7.062 -1.205 -5.397 1.00 98.38 87 PRO A CA 1
ATOM 704 C C . PRO A 1 87 ? -5.925 -0.918 -6.388 1.00 98.38 87 PRO A C 1
ATOM 706 O O . PRO A 1 87 ? -6.163 -0.938 -7.595 1.00 98.38 87 PRO A O 1
ATOM 709 N N . ILE A 1 88 ? -4.686 -0.729 -5.916 1.00 98.31 88 ILE A N 1
ATOM 710 C CA . ILE A 1 88 ? -3.520 -0.518 -6.788 1.00 98.31 88 ILE A CA 1
ATOM 711 C C . ILE A 1 88 ? -3.222 -1.798 -7.577 1.00 98.31 88 ILE A C 1
ATOM 713 O O . ILE A 1 88 ? -3.120 -1.768 -8.806 1.00 98.31 88 ILE A O 1
ATOM 717 N N . ILE A 1 89 ? -3.143 -2.940 -6.887 1.00 98.50 89 ILE A N 1
ATOM 718 C CA . ILE A 1 89 ? -2.890 -4.238 -7.524 1.00 98.50 89 ILE A CA 1
ATOM 719 C C . ILE A 1 89 ? -4.085 -4.694 -8.365 1.00 98.50 89 ILE A C 1
ATOM 721 O O . ILE A 1 89 ? -3.888 -5.217 -9.456 1.00 98.50 89 ILE A O 1
ATOM 725 N N . ALA A 1 90 ? -5.319 -4.448 -7.931 1.00 98.31 90 ALA A N 1
ATOM 726 C CA . ALA A 1 90 ? -6.516 -4.756 -8.710 1.00 98.31 90 ALA A CA 1
ATOM 727 C C . ALA A 1 90 ? -6.575 -3.975 -10.029 1.00 98.31 90 ALA A C 1
ATOM 729 O O . ALA A 1 90 ? -7.035 -4.511 -11.037 1.00 98.31 90 ALA A O 1
ATOM 730 N N . ARG A 1 91 ? -6.090 -2.727 -10.038 1.00 98.25 91 ARG A N 1
ATOM 731 C CA . ARG A 1 91 ? -6.061 -1.881 -11.233 1.00 98.25 91 ARG A CA 1
ATOM 732 C C . ARG A 1 91 ? -4.894 -2.209 -12.164 1.00 98.25 91 ARG A C 1
ATOM 734 O O . ARG A 1 91 ? -5.104 -2.353 -13.364 1.00 98.25 91 ARG A O 1
ATOM 741 N N . PHE A 1 92 ? -3.677 -2.299 -11.633 1.00 98.44 92 PHE A N 1
ATOM 742 C CA . PHE A 1 92 ? -2.457 -2.370 -12.449 1.00 98.44 92 PHE A CA 1
ATOM 743 C C . PHE A 1 92 ? -1.810 -3.759 -12.487 1.00 98.44 92 PHE A C 1
ATOM 745 O O . PHE A 1 92 ? -0.931 -4.007 -13.310 1.00 98.44 92 PHE A O 1
ATOM 752 N N . GLY A 1 93 ? -2.200 -4.666 -11.589 1.00 98.06 93 GLY A N 1
ATOM 753 C CA . GLY A 1 93 ? -1.564 -5.975 -11.399 1.00 98.06 93 GLY A CA 1
ATOM 754 C C . GLY A 1 93 ? -0.176 -5.912 -10.756 1.00 98.06 93 GLY A C 1
ATOM 755 O O . GLY A 1 93 ? 0.473 -6.940 -10.612 1.00 98.06 93 GLY A O 1
ATOM 756 N N . ARG A 1 94 ? 0.307 -4.715 -10.406 1.00 98.00 94 ARG A N 1
ATOM 757 C CA . ARG A 1 94 ? 1.644 -4.435 -9.863 1.00 98.00 94 ARG A CA 1
ATOM 758 C C . ARG A 1 94 ? 1.678 -3.052 -9.215 1.00 98.00 94 ARG A C 1
ATOM 760 O O . ARG A 1 94 ? 0.719 -2.300 -9.348 1.00 98.00 94 ARG A O 1
ATOM 767 N N . TYR A 1 95 ? 2.782 -2.698 -8.563 1.00 97.94 95 TYR A N 1
ATOM 768 C CA . TYR A 1 95 ? 3.029 -1.354 -8.042 1.00 97.94 95 TYR A CA 1
ATOM 769 C C . TYR A 1 95 ? 3.786 -0.505 -9.074 1.00 97.94 95 TYR A C 1
ATOM 771 O O . TYR A 1 95 ? 4.983 -0.740 -9.283 1.00 97.94 95 TYR A O 1
ATOM 779 N N . PRO A 1 96 ? 3.151 0.506 -9.701 1.00 98.25 96 PRO A N 1
ATOM 780 C CA . PRO A 1 96 ? 3.788 1.271 -10.773 1.00 98.25 96 PRO A CA 1
ATOM 781 C C . PRO A 1 96 ? 5.071 1.992 -10.347 1.00 98.25 96 PRO A C 1
ATOM 783 O O . PRO A 1 96 ? 6.039 2.011 -11.101 1.00 98.25 96 PRO A O 1
ATOM 786 N N . TYR A 1 97 ? 5.149 2.485 -9.105 1.00 96.75 97 TYR A N 1
ATOM 787 C CA . TYR A 1 97 ? 6.351 3.150 -8.573 1.00 96.75 97 TYR A CA 1
ATOM 788 C C . TYR A 1 97 ? 7.577 2.222 -8.459 1.00 96.75 97 TYR A C 1
ATOM 790 O O . TYR A 1 97 ? 8.696 2.692 -8.269 1.00 96.75 97 TYR A O 1
ATOM 798 N N . ARG A 1 98 ? 7.407 0.897 -8.604 1.00 96.94 98 ARG A N 1
ATOM 799 C CA . ARG A 1 98 ? 8.516 -0.073 -8.675 1.00 96.94 98 ARG A CA 1
ATOM 800 C C . ARG A 1 98 ? 9.016 -0.318 -10.098 1.00 96.94 98 ARG A C 1
ATOM 802 O O . ARG A 1 98 ? 10.041 -0.975 -10.264 1.00 96.94 98 ARG A O 1
ATOM 809 N N . ASN A 1 99 ? 8.321 0.178 -11.124 1.00 97.62 99 ASN A N 1
ATOM 810 C CA . ASN A 1 99 ? 8.602 -0.166 -12.518 1.00 97.62 99 ASN A CA 1
ATOM 811 C C . ASN A 1 99 ? 10.053 0.117 -12.911 1.00 97.62 99 ASN A C 1
ATOM 813 O O . ASN A 1 99 ? 10.723 -0.792 -13.400 1.00 97.62 99 ASN A O 1
ATOM 817 N N . ALA A 1 100 ? 10.568 1.309 -12.598 1.00 96.06 100 ALA A N 1
ATOM 818 C CA . ALA A 1 100 ? 11.952 1.673 -12.892 1.00 96.06 100 ALA A CA 1
ATOM 819 C C . ALA A 1 100 ? 12.960 0.716 -12.231 1.00 96.06 100 ALA A C 1
ATOM 821 O O . ALA A 1 100 ? 13.843 0.193 -12.905 1.00 96.06 100 ALA A O 1
ATOM 822 N N . ALA A 1 101 ? 12.808 0.418 -10.937 1.00 95.06 101 ALA A N 1
ATOM 823 C CA . ALA A 1 101 ? 13.714 -0.477 -10.208 1.00 95.06 101 ALA A CA 1
ATOM 824 C C . ALA A 1 101 ? 13.718 -1.918 -10.756 1.00 95.06 101 ALA A C 1
ATOM 826 O O . ALA A 1 101 ? 14.731 -2.603 -10.677 1.00 95.06 101 ALA A O 1
ATOM 827 N N . PHE A 1 102 ? 12.607 -2.361 -11.351 1.00 94.94 102 PHE A N 1
ATOM 828 C CA . PHE A 1 102 ? 12.464 -3.683 -11.972 1.00 94.94 102 PHE A CA 1
ATOM 829 C C . PHE A 1 102 ? 12.747 -3.681 -13.487 1.00 94.94 102 PHE A C 1
ATOM 831 O O . PHE A 1 102 ? 12.537 -4.700 -14.145 1.00 94.94 102 PHE A O 1
ATOM 838 N N . GLY A 1 103 ? 13.171 -2.552 -14.067 1.00 94.69 103 GLY A N 1
ATOM 839 C CA . GLY A 1 103 ? 13.425 -2.431 -15.508 1.00 94.69 103 GLY A CA 1
ATOM 840 C C . GLY A 1 103 ? 12.167 -2.555 -16.377 1.00 94.69 103 GLY A C 1
ATOM 841 O O . GLY A 1 103 ? 12.251 -2.920 -17.549 1.00 94.69 103 GLY A O 1
ATOM 842 N N . ARG A 1 104 ? 10.982 -2.284 -15.815 1.00 96.44 104 ARG A N 1
ATOM 843 C CA . ARG A 1 104 ? 9.692 -2.387 -16.509 1.00 96.44 104 ARG A CA 1
ATOM 844 C C . ARG A 1 104 ? 9.313 -1.035 -17.118 1.00 96.44 104 ARG A C 1
ATOM 846 O O . ARG A 1 104 ? 9.385 -0.031 -16.414 1.00 96.44 104 ARG A O 1
ATOM 853 N N . PRO A 1 105 ? 8.839 -0.983 -18.374 1.00 96.38 105 PRO A N 1
ATOM 854 C CA . PRO A 1 105 ? 8.219 0.227 -18.893 1.00 96.38 105 PRO A CA 1
ATOM 855 C C . PRO A 1 105 ? 6.861 0.464 -18.213 1.00 96.38 105 PRO A C 1
ATOM 857 O O . PRO A 1 105 ? 6.082 -0.480 -18.012 1.00 96.38 105 PRO A O 1
ATOM 860 N N . SER A 1 106 ? 6.579 1.727 -17.891 1.00 97.88 106 SER A N 1
ATOM 861 C CA . SER A 1 106 ? 5.252 2.171 -17.461 1.00 97.88 106 SER A CA 1
ATOM 862 C C . SER A 1 106 ? 4.332 2.343 -18.671 1.00 97.88 106 SER A C 1
ATOM 864 O O . SER A 1 106 ? 4.747 2.748 -19.755 1.00 97.88 106 SER A O 1
ATOM 866 N N . THR A 1 107 ? 3.065 1.992 -18.499 1.00 98.44 107 THR A N 1
ATOM 867 C CA . THR A 1 107 ? 1.987 2.316 -19.435 1.00 98.44 107 THR A CA 1
ATOM 868 C C . THR A 1 107 ? 1.530 3.763 -19.240 1.00 98.44 107 THR A C 1
ATOM 870 O O . THR A 1 107 ? 1.764 4.353 -18.192 1.00 98.44 107 THR A O 1
ATOM 873 N N . LYS A 1 108 ? 0.793 4.326 -20.207 1.00 98.38 108 LYS A N 1
ATOM 874 C CA . LYS A 1 108 ? 0.244 5.693 -20.088 1.00 98.38 108 LYS A CA 1
ATOM 875 C C . LYS A 1 108 ? -0.661 5.886 -18.866 1.00 98.38 108 LYS A C 1
ATOM 877 O O . LYS A 1 108 ? -0.728 6.978 -18.312 1.00 98.38 108 LYS A O 1
ATOM 882 N N . GLU A 1 109 ? -1.397 4.846 -18.474 1.00 98.25 109 GLU A N 1
ATOM 883 C CA . GLU A 1 109 ? -2.266 4.901 -17.293 1.00 98.25 109 GLU A CA 1
ATOM 884 C C . GLU A 1 109 ? -1.456 4.886 -15.996 1.00 98.25 109 GLU A C 1
ATOM 886 O O . GLU A 1 109 ? -1.796 5.608 -15.061 1.00 98.25 109 GLU A O 1
ATOM 891 N N . GLU A 1 110 ? -0.376 4.104 -15.958 1.00 98.50 110 GLU A N 1
ATOM 892 C CA . GLU A 1 110 ? 0.573 4.085 -14.845 1.00 98.50 110 GLU A CA 1
ATOM 893 C C . GLU A 1 110 ? 1.337 5.407 -14.732 1.00 98.50 110 GLU A C 1
ATOM 895 O O . GLU A 1 110 ? 1.461 5.920 -13.631 1.00 98.50 110 GLU A O 1
ATOM 900 N N . GLU A 1 111 ? 1.797 5.986 -15.847 1.00 98.25 111 GLU A N 1
ATOM 901 C CA . GLU A 1 111 ? 2.440 7.311 -15.882 1.00 98.25 111 GLU A CA 1
ATOM 902 C C . GLU A 1 111 ? 1.510 8.385 -15.316 1.00 98.25 111 GLU A C 1
ATOM 904 O O . GLU A 1 111 ? 1.888 9.112 -14.404 1.00 98.25 111 GLU A O 1
ATOM 909 N N . LYS A 1 112 ? 0.251 8.418 -15.775 1.00 98.31 112 LYS A N 1
ATOM 910 C CA . LYS A 1 112 ? -0.735 9.353 -15.229 1.00 98.31 112 LYS A CA 1
ATOM 911 C C . LYS A 1 112 ? -0.951 9.148 -13.725 1.00 98.31 112 LYS A C 1
ATOM 913 O O . LYS A 1 112 ? -1.093 10.119 -12.988 1.00 98.31 112 LYS A O 1
ATOM 918 N N . TRP A 1 113 ? -1.041 7.901 -13.274 1.00 98.25 113 TRP A N 1
ATOM 919 C CA . TRP A 1 113 ? -1.227 7.610 -11.854 1.00 98.25 113 TRP A CA 1
ATOM 920 C C . TRP A 1 113 ? -0.004 8.017 -11.024 1.00 98.25 113 TRP A C 1
ATOM 922 O O . TRP A 1 113 ? -0.169 8.562 -9.937 1.00 98.25 113 TRP A O 1
ATOM 932 N N . LEU A 1 114 ? 1.209 7.822 -11.553 1.00 98.12 114 LEU A N 1
ATOM 933 C CA . LEU A 1 114 ? 2.459 8.294 -10.952 1.00 98.12 114 LEU A CA 1
ATOM 934 C C . LEU A 1 114 ? 2.470 9.822 -10.807 1.00 98.12 114 LEU A C 1
ATOM 936 O O . LEU A 1 114 ? 2.815 10.313 -9.730 1.00 98.12 114 LEU A O 1
ATOM 940 N N . ASP A 1 115 ? 2.013 10.558 -11.825 1.00 98.06 115 ASP A N 1
ATOM 941 C CA . ASP A 1 115 ? 1.833 12.013 -11.743 1.00 98.06 115 ASP A CA 1
ATOM 942 C C . ASP A 1 115 ? 0.838 12.386 -10.624 1.00 98.06 115 ASP A C 1
ATOM 944 O O . ASP A 1 115 ? 1.108 13.273 -9.811 1.00 98.06 115 ASP A O 1
ATOM 948 N N . ASP A 1 116 ? -0.302 11.684 -10.543 1.00 97.00 116 ASP A N 1
ATOM 949 C CA . ASP A 1 116 ? -1.364 11.942 -9.557 1.00 97.00 116 ASP A CA 1
ATOM 950 C C . ASP A 1 116 ? -0.888 11.697 -8.105 1.00 97.00 116 ASP A C 1
ATOM 952 O O . ASP A 1 116 ? -1.341 12.381 -7.183 1.00 97.00 116 ASP A O 1
ATOM 956 N N . ILE A 1 117 ? 0.056 10.770 -7.887 1.00 95.94 117 ILE A N 1
ATOM 957 C CA . ILE A 1 117 ? 0.692 10.520 -6.577 1.00 95.94 117 ILE A CA 1
ATOM 958 C C . ILE A 1 117 ? 1.990 11.314 -6.371 1.00 95.94 117 ILE A C 1
ATOM 960 O O . ILE A 1 117 ? 2.722 11.055 -5.412 1.00 95.94 117 ILE A O 1
ATOM 964 N N . ASN A 1 118 ? 2.291 12.269 -7.257 1.00 96.25 118 ASN A N 1
ATOM 965 C CA . ASN A 1 118 ? 3.498 13.094 -7.226 1.00 96.25 118 ASN A CA 1
ATOM 966 C C . ASN A 1 118 ? 4.788 12.252 -7.142 1.00 96.25 118 ASN A C 1
ATOM 968 O O . ASN A 1 118 ? 5.678 12.534 -6.337 1.00 96.25 118 ASN A O 1
ATOM 972 N N . HIS A 1 119 ? 4.853 11.182 -7.941 1.00 95.25 119 HIS A N 1
ATOM 973 C CA . HIS A 1 119 ? 5.977 10.242 -8.028 1.00 95.25 119 HIS A CA 1
ATOM 974 C C . HIS A 1 119 ? 6.414 9.655 -6.674 1.00 95.25 119 HIS A C 1
ATOM 976 O O . HIS A 1 119 ? 7.588 9.344 -6.456 1.00 95.25 119 HIS A O 1
ATOM 982 N N . PHE A 1 120 ? 5.474 9.503 -5.733 1.00 93.88 120 PHE A N 1
ATOM 983 C CA . PHE A 1 120 ? 5.763 8.941 -4.419 1.00 93.88 120 PHE A CA 1
ATOM 984 C C . PHE A 1 120 ? 6.436 7.563 -4.534 1.00 93.88 120 PHE A C 1
ATOM 986 O O . PHE A 1 120 ? 5.941 6.663 -5.211 1.00 93.88 120 PHE A O 1
ATOM 993 N N . SER A 1 121 ? 7.554 7.396 -3.817 1.00 91.00 121 SER A N 1
ATOM 994 C CA . SER A 1 121 ? 8.354 6.164 -3.759 1.00 91.00 121 SER A CA 1
ATOM 995 C C . SER A 1 121 ? 8.995 5.715 -5.084 1.00 91.00 121 SER A C 1
ATOM 997 O O . SER A 1 121 ? 9.564 4.620 -5.126 1.00 91.00 121 SER A O 1
ATOM 999 N N . GLU A 1 122 ? 8.944 6.519 -6.149 1.00 94.25 122 GLU A N 1
ATOM 1000 C CA . GLU A 1 122 ? 9.622 6.188 -7.402 1.00 94.25 122 GLU A CA 1
ATOM 1001 C C . GLU A 1 122 ? 11.145 6.343 -7.252 1.00 94.25 122 GLU A C 1
ATOM 1003 O O . GLU A 1 122 ? 11.652 7.336 -6.725 1.00 94.25 122 GLU A O 1
ATOM 1008 N N . ALA A 1 123 ? 11.894 5.340 -7.712 1.00 92.94 123 ALA A N 1
ATOM 1009 C CA . ALA A 1 123 ? 13.348 5.422 -7.765 1.00 92.94 123 ALA A CA 1
ATOM 1010 C C . ALA A 1 123 ? 13.784 6.324 -8.928 1.00 92.94 123 ALA A C 1
ATOM 1012 O O . ALA A 1 123 ? 13.298 6.174 -10.049 1.00 92.94 123 ALA A O 1
ATOM 1013 N N . SER A 1 124 ? 14.759 7.209 -8.693 1.00 93.06 124 SER A N 1
ATOM 1014 C CA . SER A 1 124 ? 15.367 7.973 -9.787 1.00 93.06 124 SER A CA 1
ATOM 1015 C C . SER A 1 124 ? 16.010 7.026 -10.816 1.00 93.06 124 SER A C 1
ATOM 1017 O O . SER A 1 124 ? 16.425 5.924 -10.445 1.00 93.06 124 SER A O 1
ATOM 1019 N N . PRO A 1 125 ? 16.161 7.430 -12.092 1.00 92.25 125 PRO A N 1
ATOM 1020 C CA . PRO A 1 125 ? 16.749 6.564 -13.117 1.00 92.25 125 PRO A 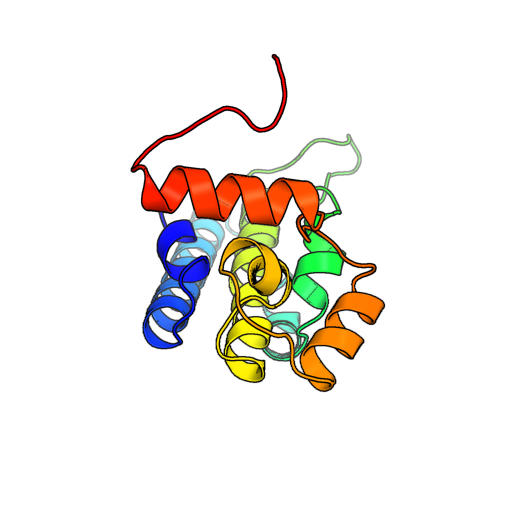CA 1
ATOM 1021 C C . PRO A 1 125 ? 18.134 6.014 -12.747 1.00 92.25 125 PRO A C 1
ATOM 1023 O O . PRO A 1 125 ? 18.440 4.860 -13.040 1.00 92.25 125 PRO A O 1
ATOM 1026 N N . GLU A 1 126 ? 18.950 6.817 -12.059 1.00 93.50 126 GLU A N 1
ATOM 1027 C CA . GLU A 1 126 ? 20.278 6.408 -11.591 1.00 93.50 126 GLU A CA 1
ATOM 1028 C C . GLU A 1 126 ? 20.191 5.337 -10.495 1.00 93.50 126 GLU A C 1
ATOM 1030 O O . GLU A 1 126 ? 20.859 4.306 -10.568 1.00 93.50 126 GLU A O 1
ATOM 1035 N N . ILE A 1 127 ? 19.314 5.537 -9.505 1.00 94.69 127 ILE A N 1
ATOM 1036 C CA . ILE A 1 127 ? 19.099 4.567 -8.424 1.00 94.69 127 ILE A CA 1
ATOM 1037 C C . ILE A 1 127 ? 18.481 3.278 -8.966 1.00 94.69 127 ILE A C 1
ATOM 1039 O O . ILE A 1 127 ? 18.916 2.189 -8.603 1.00 94.69 127 ILE A O 1
ATOM 1043 N N . ALA A 1 128 ? 17.510 3.382 -9.872 1.00 95.12 128 ALA A N 1
ATOM 1044 C CA . ALA A 1 128 ? 16.884 2.242 -10.525 1.00 95.12 128 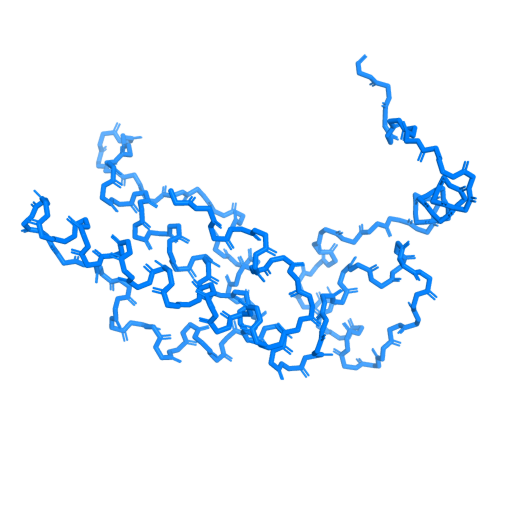ALA A CA 1
ATOM 1045 C C . ALA A 1 128 ? 17.907 1.385 -11.280 1.00 95.12 128 ALA A C 1
ATOM 1047 O O . ALA A 1 128 ? 17.924 0.166 -11.115 1.00 95.12 128 ALA A O 1
ATOM 1048 N N . LYS A 1 129 ? 18.802 2.017 -12.049 1.00 94.44 129 LYS A N 1
ATOM 1049 C CA . LYS A 1 129 ? 19.897 1.324 -12.735 1.00 94.44 129 LYS A CA 1
ATOM 1050 C C . LYS A 1 129 ? 20.806 0.601 -11.743 1.00 94.44 129 LYS A C 1
ATOM 1052 O O . LYS A 1 129 ? 21.140 -0.561 -11.953 1.00 94.44 129 LYS A O 1
ATOM 1057 N N . ARG A 1 130 ? 21.159 1.259 -10.637 1.00 94.81 130 ARG A N 1
ATOM 1058 C CA . ARG A 1 130 ? 22.001 0.658 -9.599 1.00 94.81 130 ARG A CA 1
ATOM 1059 C C . ARG A 1 130 ? 21.346 -0.556 -8.941 1.00 94.81 130 ARG A C 1
ATOM 1061 O O . ARG A 1 130 ? 22.011 -1.566 -8.754 1.00 94.81 130 ARG A O 1
ATOM 1068 N N . ILE A 1 131 ? 20.046 -0.476 -8.644 1.00 95.00 131 ILE A N 1
ATOM 1069 C CA . ILE A 1 131 ? 19.265 -1.602 -8.109 1.00 95.00 131 ILE A CA 1
ATOM 1070 C C . ILE A 1 131 ? 19.311 -2.791 -9.076 1.00 95.00 131 ILE A C 1
ATOM 1072 O O . ILE A 1 131 ? 19.552 -3.914 -8.644 1.00 95.00 131 ILE A O 1
ATOM 1076 N N . GLN A 1 132 ? 19.112 -2.555 -10.375 1.00 94.88 132 GLN A N 1
ATOM 1077 C CA . GLN A 1 132 ? 19.150 -3.619 -11.383 1.00 94.88 132 GLN A CA 1
ATOM 1078 C C . GLN A 1 132 ? 20.530 -4.288 -11.449 1.00 94.88 132 GLN A C 1
ATOM 1080 O O . GLN A 1 132 ? 20.618 -5.514 -11.401 1.00 94.88 132 GLN A O 1
ATOM 1085 N N . GLU A 1 133 ? 21.608 -3.499 -11.482 1.00 95.19 133 GLU A N 1
ATOM 1086 C CA . GLU A 1 133 ? 22.979 -4.024 -11.494 1.00 95.19 133 GLU A CA 1
ATOM 1087 C C . GLU A 1 133 ? 23.319 -4.828 -10.230 1.00 95.19 133 GLU A C 1
ATOM 1089 O O . GLU A 1 133 ? 23.996 -5.856 -10.316 1.00 95.19 133 GLU A O 1
ATOM 1094 N N . ASP A 1 134 ? 22.867 -4.372 -9.059 1.00 95.62 134 ASP A N 1
ATOM 1095 C CA . ASP A 1 134 ? 23.060 -5.080 -7.793 1.00 95.62 134 ASP A CA 1
ATOM 1096 C C . ASP A 1 134 ? 22.325 -6.425 -7.809 1.00 95.62 134 ASP A C 1
ATOM 1098 O O . ASP A 1 134 ? 22.921 -7.455 -7.490 1.00 95.62 134 ASP A O 1
ATOM 1102 N N . VAL A 1 135 ? 21.065 -6.450 -8.260 1.00 94.06 135 VAL A N 1
ATOM 1103 C CA . VAL A 1 135 ? 20.274 -7.684 -8.385 1.00 94.06 135 VAL A CA 1
ATOM 1104 C C . VAL A 1 135 ? 20.950 -8.680 -9.332 1.00 94.06 135 VAL A C 1
ATOM 1106 O O . VAL A 1 135 ? 21.092 -9.852 -8.975 1.00 94.06 135 VAL A O 1
ATOM 1109 N N . GLU A 1 136 ? 21.435 -8.234 -10.494 1.00 95.50 136 GLU A N 1
ATOM 1110 C CA . GLU A 1 136 ? 22.162 -9.084 -11.452 1.00 95.50 136 GLU A CA 1
ATOM 1111 C C . GLU A 1 136 ? 23.430 -9.702 -10.848 1.00 95.50 136 GLU A C 1
ATOM 1113 O O . GLU A 1 136 ? 23.744 -10.869 -11.096 1.00 95.50 136 GLU A O 1
ATOM 1118 N N . LYS A 1 137 ? 24.150 -8.941 -10.019 1.00 96.69 137 LYS A N 1
ATOM 1119 C CA . LYS A 1 137 ? 25.377 -9.391 -9.344 1.00 96.69 137 LYS A CA 1
ATOM 1120 C C . LYS A 1 137 ? 25.106 -10.143 -8.039 1.00 96.69 137 LYS A C 1
ATOM 1122 O O . LYS A 1 137 ? 26.052 -10.639 -7.426 1.00 96.69 137 LYS A O 1
ATOM 1127 N N . SER A 1 138 ? 23.843 -10.249 -7.614 1.00 95.69 138 SER A N 1
ATOM 1128 C CA . SER A 1 138 ? 23.451 -10.736 -6.283 1.00 95.69 138 SER A CA 1
ATOM 1129 C C . SER A 1 138 ? 24.120 -9.954 -5.143 1.00 95.69 138 SER A C 1
ATOM 1131 O O . SER A 1 138 ? 24.544 -10.522 -4.134 1.00 95.69 138 SER A O 1
ATOM 1133 N N . TRP A 1 139 ? 24.256 -8.644 -5.328 1.00 95.75 139 TRP A N 1
ATOM 1134 C CA . TRP A 1 139 ? 24.787 -7.697 -4.355 1.00 95.75 139 TRP A CA 1
ATOM 1135 C C . TRP A 1 139 ? 23.657 -6.941 -3.657 1.00 95.75 139 TRP A C 1
ATOM 1137 O O . TRP A 1 139 ? 22.534 -6.865 -4.145 1.00 95.75 139 TRP A O 1
ATOM 1147 N N . TRP A 1 140 ? 23.979 -6.385 -2.491 1.00 91.00 140 TRP A N 1
ATOM 1148 C CA . TRP A 1 140 ? 23.073 -5.555 -1.702 1.00 91.00 140 TRP A CA 1
ATOM 1149 C C . TRP A 1 140 ? 23.844 -4.330 -1.216 1.00 91.00 140 TRP A C 1
ATOM 1151 O O . TRP A 1 140 ? 24.335 -4.305 -0.084 1.00 91.00 140 TRP A O 1
ATOM 1161 N N . THR A 1 141 ? 24.026 -3.338 -2.091 1.00 92.56 141 THR A N 1
ATOM 1162 C CA . THR A 1 141 ? 24.790 -2.132 -1.763 1.00 92.56 141 THR A CA 1
ATOM 1163 C C . THR A 1 141 ? 23.859 -1.038 -1.214 1.00 92.56 141 THR A C 1
ATOM 1165 O O . THR A 1 141 ? 22.859 -0.712 -1.858 1.00 92.56 141 THR A O 1
ATOM 1168 N N . PRO A 1 142 ? 24.167 -0.415 -0.056 1.00 91.00 142 PRO A N 1
ATOM 1169 C CA . PRO A 1 142 ? 23.345 0.652 0.534 1.00 91.00 142 PRO A CA 1
ATOM 1170 C C . PRO A 1 142 ? 23.163 1.852 -0.399 1.00 91.00 142 PRO A C 1
ATOM 1172 O O . PRO A 1 142 ? 24.155 2.383 -0.898 1.00 91.00 142 PRO A O 1
ATOM 1175 N N . LEU A 1 143 ? 21.918 2.274 -0.665 1.00 81.44 143 LEU A N 1
ATOM 1176 C CA . LEU A 1 143 ? 21.591 3.350 -1.623 1.00 81.44 143 LEU A CA 1
ATOM 1177 C C . LEU A 1 143 ? 22.183 4.721 -1.244 1.00 81.44 143 LEU A C 1
ATOM 1179 O O . LEU A 1 143 ? 22.472 5.505 -2.145 1.00 81.44 143 LEU A O 1
ATOM 1183 N N . GLU A 1 144 ? 22.478 4.937 0.039 1.00 78.44 144 GLU A N 1
ATOM 1184 C CA . GLU A 1 144 ? 23.201 6.088 0.596 1.00 78.44 144 GLU A CA 1
ATOM 1185 C C . GLU A 1 144 ? 24.261 5.609 1.613 1.00 78.44 144 GLU A C 1
ATOM 1187 O O . GLU A 1 144 ? 24.165 4.489 2.125 1.00 78.44 144 GLU A O 1
ATOM 1192 N N . GLU A 1 145 ? 25.271 6.440 1.904 1.00 54.78 145 GLU A N 1
ATOM 1193 C CA . GLU A 1 145 ? 26.184 6.220 3.038 1.00 54.78 145 GLU A CA 1
ATOM 1194 C C . GLU A 1 145 ? 25.480 6.628 4.342 1.00 54.78 145 GLU A C 1
ATOM 1196 O O . GLU A 1 145 ? 24.904 7.712 4.421 1.00 54.78 145 GLU A O 1
ATOM 1201 N N . SER A 1 146 ? 25.494 5.739 5.339 1.00 46.81 146 SER A N 1
ATOM 1202 C CA . SER A 1 146 ? 24.914 5.956 6.675 1.00 46.81 146 SER A CA 1
ATOM 1203 C C . SER A 1 146 ? 25.644 7.013 7.492 1.00 46.81 146 SER A C 1
ATOM 1205 O O . SER A 1 146 ? 26.897 6.946 7.478 1.00 46.81 146 SER A O 1
#

Solvent-accessible surface area (backbone atoms only — not comparable to full-atom values): 8328 Å² total; per-residue (Å²): 137,85,42,62,69,30,51,71,43,64,45,68,72,38,31,52,53,23,49,50,49,36,50,54,52,49,51,54,48,23,65,75,68,74,50,77,64,81,56,65,83,49,40,74,57,38,51,65,32,57,59,48,31,66,68,50,67,79,43,76,65,61,53,53,97,87,67,49,68,49,73,64,48,38,49,43,47,48,35,49,50,57,40,15,44,43,20,35,35,74,71,66,52,35,64,66,48,48,24,52,43,70,76,41,85,75,50,75,69,45,50,52,50,36,58,75,56,68,50,60,83,45,54,53,75,69,56,10,50,50,48,42,53,25,57,77,69,75,49,87,76,74,95,63,88,131